Protein AF-A0A2S7KTQ1-F1 (afdb_monomer_lite)

Structure (mmCIF, N/CA/C/O backbone):
data_AF-A0A2S7KTQ1-F1
#
_entry.id   AF-A0A2S7KTQ1-F1
#
loop_
_atom_site.group_PDB
_atom_site.id
_atom_site.type_symbol
_atom_site.label_atom_id
_atom_site.label_alt_id
_atom_site.label_comp_id
_atom_site.label_asym_id
_atom_site.label_entity_id
_atom_site.label_seq_id
_atom_site.pdbx_PDB_ins_code
_atom_site.Cartn_x
_atom_site.Cartn_y
_atom_site.Cartn_z
_atom_site.occupancy
_atom_site.B_iso_or_equiv
_atom_site.auth_seq_id
_atom_site.auth_comp_id
_atom_site.auth_asym_id
_atom_site.auth_atom_id
_atom_site.pdbx_PDB_model_num
ATOM 1 N N . MET A 1 1 ? 4.558 22.166 -26.489 1.00 42.19 1 MET A N 1
ATOM 2 C CA . MET A 1 1 ? 3.835 20.978 -26.983 1.00 42.19 1 MET A CA 1
ATOM 3 C C . MET A 1 1 ? 4.511 19.758 -26.376 1.00 42.19 1 MET A C 1
ATOM 5 O O . MET A 1 1 ? 5.691 19.584 -26.619 1.00 42.19 1 MET A O 1
ATOM 9 N N . LEU A 1 2 ? 3.770 19.021 -25.538 1.00 43.56 2 LEU A N 1
ATOM 10 C CA . LEU A 1 2 ? 4.052 17.678 -24.995 1.00 43.56 2 LEU A CA 1
ATOM 11 C C . LEU A 1 2 ? 5.441 17.430 -24.368 1.00 43.56 2 LEU A C 1
ATOM 13 O O . LEU A 1 2 ? 6.232 16.650 -24.883 1.00 43.56 2 LEU A O 1
ATOM 17 N N . ASP A 1 3 ? 5.672 17.992 -23.179 1.00 44.62 3 ASP A N 1
ATOM 18 C CA . ASP A 1 3 ? 6.760 17.578 -22.271 1.00 44.62 3 ASP A CA 1
ATOM 19 C C . ASP A 1 3 ? 6.257 16.489 -21.296 1.00 44.62 3 ASP A C 1
ATOM 21 O O . ASP A 1 3 ? 6.291 16.601 -20.072 1.00 44.62 3 ASP A O 1
ATOM 25 N N . SER A 1 4 ? 5.602 15.461 -21.840 1.00 47.72 4 SER A N 1
ATOM 26 C CA . SER A 1 4 ? 4.888 14.446 -21.050 1.00 47.72 4 SER A CA 1
ATOM 27 C C . SER A 1 4 ? 4.985 13.076 -21.708 1.00 47.72 4 SER A C 1
ATOM 29 O O . SER A 1 4 ? 3.980 12.471 -22.058 1.00 47.72 4 SER A O 1
ATOM 31 N N . ALA A 1 5 ? 6.214 12.600 -21.922 1.00 50.88 5 ALA A N 1
ATOM 32 C CA . ALA A 1 5 ? 6.455 11.234 -22.400 1.00 50.88 5 ALA A CA 1
ATOM 33 C C . ALA A 1 5 ? 7.821 10.646 -21.988 1.00 50.88 5 ALA A C 1
ATOM 35 O O . ALA A 1 5 ? 8.283 9.698 -22.605 1.00 50.88 5 ALA A O 1
ATOM 36 N N . HIS A 1 6 ? 8.478 11.179 -20.948 1.00 48.38 6 HIS A N 1
ATOM 37 C CA . HIS A 1 6 ? 9.753 10.637 -20.435 1.00 48.38 6 HIS A CA 1
ATOM 38 C C . HIS A 1 6 ? 9.737 10.339 -18.924 1.00 48.38 6 HIS A C 1
ATOM 40 O O . HIS A 1 6 ? 10.781 10.284 -18.280 1.00 48.38 6 HIS A O 1
ATOM 46 N N . LYS A 1 7 ? 8.553 10.145 -18.328 1.00 45.59 7 LYS A N 1
ATOM 47 C CA . LYS A 1 7 ? 8.415 9.763 -16.907 1.00 45.59 7 LYS A CA 1
ATOM 48 C C . LYS A 1 7 ? 7.510 8.557 -16.654 1.00 45.59 7 LYS A C 1
ATOM 50 O O . LYS A 1 7 ? 7.261 8.211 -15.506 1.00 45.59 7 LYS A O 1
ATOM 55 N N . ALA A 1 8 ? 7.047 7.913 -17.715 1.00 49.53 8 ALA A N 1
ATOM 56 C CA . ALA A 1 8 ? 6.459 6.590 -17.651 1.00 49.53 8 ALA A CA 1
ATOM 57 C C . ALA A 1 8 ? 7.459 5.660 -18.332 1.00 49.53 8 ALA A C 1
ATOM 59 O O . ALA A 1 8 ? 7.851 5.931 -19.461 1.00 49.53 8 ALA A O 1
ATOM 60 N N . ILE A 1 9 ? 7.851 4.583 -17.654 1.00 47.72 9 ILE A N 1
ATOM 61 C CA . ILE A 1 9 ? 8.755 3.544 -18.164 1.00 47.72 9 ILE A CA 1
ATOM 62 C C . ILE A 1 9 ? 10.243 3.942 -18.066 1.00 47.72 9 ILE A C 1
ATOM 64 O O . ILE A 1 9 ? 10.930 4.158 -19.057 1.00 47.72 9 ILE A O 1
ATOM 68 N N . SER A 1 10 ? 10.778 3.952 -16.841 1.00 36.91 10 SER A N 1
ATOM 69 C CA . SER A 1 10 ? 12.138 3.434 -16.632 1.00 36.91 10 SER A CA 1
ATOM 70 C C . SER A 1 10 ? 11.996 2.046 -15.995 1.00 36.91 10 SER A C 1
ATOM 72 O O . SER A 1 10 ? 11.844 1.953 -14.778 1.00 36.91 10 SER A O 1
ATOM 74 N N . PRO A 1 11 ? 11.948 0.963 -16.791 1.00 54.31 11 PRO A N 1
ATOM 75 C CA . PRO A 1 11 ? 11.714 -0.394 -16.314 1.00 54.31 11 PRO A CA 1
ATOM 76 C C . PRO A 1 11 ? 13.030 -1.100 -15.958 1.00 54.31 11 PRO A C 1
ATOM 78 O O . PRO A 1 11 ? 13.157 -2.304 -16.140 1.00 54.31 11 PRO A O 1
ATOM 81 N N . SER A 1 12 ? 14.024 -0.375 -15.450 1.00 43.00 12 SER A N 1
ATOM 82 C CA . SER A 1 12 ? 15.315 -0.967 -15.110 1.00 43.00 12 SER A CA 1
ATOM 83 C C . SER A 1 12 ? 15.746 -0.515 -13.725 1.00 43.00 12 SER A C 1
ATOM 85 O O . SER A 1 12 ? 15.944 0.676 -13.508 1.00 43.00 12 SER A O 1
ATOM 87 N N . THR A 1 13 ? 15.967 -1.494 -12.842 1.00 42.06 13 THR A N 1
ATOM 88 C CA . THR A 1 13 ? 16.827 -1.483 -11.635 1.00 42.06 13 THR A CA 1
ATOM 89 C C . THR A 1 13 ? 16.226 -1.476 -10.228 1.00 42.06 13 THR A C 1
ATOM 91 O O . THR A 1 13 ? 17.004 -1.341 -9.290 1.00 42.06 13 THR A O 1
ATOM 94 N N . TYR A 1 14 ? 14.937 -1.767 -10.018 1.00 46.09 14 TYR A N 1
ATOM 95 C CA . TYR A 1 14 ? 14.496 -2.231 -8.691 1.00 46.09 14 TYR A CA 1
ATOM 96 C C . TYR A 1 14 ? 13.447 -3.335 -8.810 1.00 46.09 14 TYR A C 1
ATOM 98 O O . TYR A 1 14 ? 12.332 -3.081 -9.262 1.00 46.09 14 TYR A O 1
ATOM 106 N N . ASP A 1 15 ? 13.820 -4.545 -8.386 1.00 55.06 15 ASP A N 1
ATOM 107 C CA . ASP A 1 15 ? 12.897 -5.614 -7.997 1.00 55.06 15 ASP A CA 1
ATOM 108 C C . ASP A 1 15 ? 12.060 -5.078 -6.827 1.00 55.06 15 ASP A C 1
ATOM 110 O O . ASP A 1 15 ? 12.424 -5.163 -5.655 1.00 55.06 15 ASP A O 1
ATOM 114 N N . CYS A 1 16 ? 11.008 -4.335 -7.152 1.00 73.81 16 CYS A N 1
ATOM 115 C CA . CYS A 1 16 ? 10.156 -3.719 -6.157 1.00 73.81 16 CYS A CA 1
ATOM 116 C C . CYS A 1 16 ? 9.154 -4.776 -5.702 1.00 73.81 16 CYS A C 1
ATOM 118 O O . CYS A 1 16 ? 8.158 -5.009 -6.389 1.00 73.81 16 CYS A O 1
ATOM 120 N N . ALA A 1 17 ? 9.413 -5.388 -4.545 1.00 78.62 17 ALA A N 1
ATOM 121 C CA . ALA A 1 17 ? 8.515 -6.365 -3.930 1.00 78.62 17 ALA A CA 1
ATOM 122 C C . ALA A 1 17 ? 7.079 -5.820 -3.798 1.00 78.62 17 ALA A C 1
ATOM 124 O O . ALA A 1 17 ? 6.109 -6.491 -4.128 1.00 78.62 17 ALA A O 1
ATOM 125 N N . LEU A 1 18 ? 6.917 -4.535 -3.461 1.00 84.12 18 LEU A N 1
ATOM 126 C CA . LEU A 1 18 ? 5.591 -3.912 -3.428 1.00 84.12 18 LEU A CA 1
ATOM 127 C C . LEU A 1 18 ? 4.908 -3.883 -4.807 1.00 84.12 18 LEU A C 1
ATOM 129 O O . LEU A 1 18 ? 3.694 -4.073 -4.899 1.00 84.12 18 LEU A O 1
ATOM 133 N N . CYS A 1 19 ? 5.656 -3.662 -5.891 1.00 80.38 19 CYS A N 1
ATOM 134 C CA . CYS A 1 19 ? 5.088 -3.696 -7.238 1.00 80.38 19 CYS A CA 1
ATOM 135 C C . CYS A 1 19 ? 4.673 -5.115 -7.636 1.00 80.38 19 CYS A C 1
ATOM 137 O O . CYS A 1 19 ? 3.614 -5.260 -8.233 1.00 80.38 19 CYS A O 1
ATOM 139 N N . SER A 1 20 ? 5.444 -6.155 -7.300 1.00 82.25 20 SER A N 1
ATOM 140 C CA . SER A 1 20 ? 5.070 -7.543 -7.626 1.00 82.25 20 SER A CA 1
ATOM 141 C C . SER A 1 20 ? 3.826 -8.018 -6.858 1.00 82.25 20 SER A C 1
ATOM 143 O O . SER A 1 20 ? 3.037 -8.819 -7.379 1.00 82.25 20 SER A O 1
ATOM 145 N N . ILE A 1 21 ? 3.621 -7.474 -5.654 1.00 86.12 21 ILE A N 1
ATOM 146 C CA . ILE A 1 21 ? 2.434 -7.700 -4.823 1.00 86.12 21 ILE A CA 1
ATOM 147 C C . ILE A 1 21 ? 1.222 -6.931 -5.361 1.00 86.12 21 ILE A C 1
ATOM 149 O O . ILE A 1 21 ? 0.143 -7.501 -5.447 1.00 86.12 21 ILE A O 1
ATOM 153 N N . THR A 1 22 ? 1.365 -5.657 -5.739 1.00 85.12 22 THR A N 1
ATOM 154 C CA . THR A 1 22 ? 0.222 -4.785 -6.099 1.00 85.12 22 THR A CA 1
ATOM 155 C C . THR A 1 22 ? -0.130 -4.793 -7.586 1.00 85.12 22 THR A C 1
ATOM 157 O O . THR A 1 22 ? -1.288 -4.586 -7.948 1.00 85.12 22 THR A O 1
ATOM 160 N N . HIS A 1 23 ? 0.838 -5.059 -8.459 1.00 82.75 23 HIS A N 1
ATOM 161 C CA . HIS A 1 23 ? 0.684 -5.052 -9.910 1.00 82.75 23 HIS A CA 1
ATOM 162 C C . HIS A 1 23 ? 0.971 -6.438 -10.497 1.00 82.75 23 HIS A C 1
ATOM 164 O O . HIS A 1 23 ? 1.851 -7.177 -10.060 1.00 82.75 23 HIS A O 1
ATOM 170 N N . GLY A 1 24 ? 0.172 -6.819 -11.488 1.00 73.88 24 GLY A N 1
ATOM 171 C CA . GLY A 1 24 ? 0.447 -7.943 -12.371 1.00 73.88 24 GLY A CA 1
ATOM 172 C C . GLY A 1 24 ? 1.304 -7.517 -13.565 1.00 73.88 24 GLY A C 1
ATOM 173 O O . GLY A 1 24 ? 1.889 -6.440 -13.592 1.00 73.88 24 GLY A O 1
ATOM 174 N N . VAL A 1 25 ? 1.331 -8.358 -14.600 1.00 66.44 25 VAL A N 1
ATOM 175 C CA . VAL A 1 25 ? 2.168 -8.157 -15.799 1.00 66.44 25 VAL A CA 1
ATOM 176 C C . VAL A 1 25 ? 1.819 -6.871 -16.567 1.00 66.44 25 VAL A C 1
ATOM 178 O O . VAL A 1 25 ? 2.684 -6.286 -17.211 1.00 66.44 25 VAL A O 1
ATOM 181 N N . PHE A 1 26 ? 0.564 -6.417 -16.495 1.00 67.44 26 PHE A N 1
ATOM 182 C CA . PHE A 1 26 ? 0.077 -5.287 -17.299 1.00 67.44 26 PHE A CA 1
ATOM 183 C C . PHE A 1 26 ? -0.754 -4.255 -16.528 1.00 67.44 26 PHE A C 1
ATOM 185 O O . PHE A 1 26 ? -0.995 -3.169 -17.047 1.00 67.44 26 PHE A O 1
ATOM 192 N N . SER A 1 27 ? -1.239 -4.579 -15.328 1.00 77.69 27 SER A N 1
ATOM 193 C CA . SER A 1 27 ? -2.168 -3.722 -14.582 1.00 77.69 27 SER A CA 1
ATOM 194 C C . SER A 1 27 ? -2.119 -3.992 -13.083 1.00 77.69 27 SER A C 1
ATOM 196 O O . SER A 1 27 ? -1.580 -5.008 -12.645 1.00 77.69 27 SER A O 1
ATOM 198 N N . GLU A 1 28 ? -2.673 -3.068 -12.300 1.00 84.19 28 GLU A N 1
ATOM 199 C CA . GLU A 1 28 ? -2.910 -3.268 -10.872 1.00 84.19 28 GLU A CA 1
ATOM 200 C C . GLU A 1 28 ? -3.793 -4.504 -10.646 1.00 84.19 28 GLU A C 1
ATOM 202 O O . GLU A 1 28 ? -4.762 -4.733 -11.373 1.00 84.19 28 GLU A O 1
ATOM 207 N N . ARG A 1 29 ? -3.461 -5.321 -9.645 1.00 87.38 29 ARG A N 1
ATOM 208 C CA . ARG A 1 29 ? -4.246 -6.512 -9.319 1.00 87.38 29 ARG A CA 1
ATOM 209 C C . ARG A 1 29 ? -5.602 -6.103 -8.754 1.00 87.38 29 ARG A C 1
ATOM 211 O O . ARG A 1 29 ? -5.676 -5.281 -7.844 1.00 87.38 29 ARG A O 1
ATOM 218 N N . GLU A 1 30 ? -6.665 -6.741 -9.239 1.00 88.88 30 GLU A N 1
ATOM 219 C CA . GLU A 1 30 ? -8.047 -6.395 -8.875 1.00 88.88 30 GLU A CA 1
ATOM 220 C C . GLU A 1 30 ? -8.308 -6.444 -7.366 1.00 88.88 30 GLU A C 1
ATOM 222 O O . GLU A 1 30 ? -9.007 -5.583 -6.852 1.00 88.88 30 GLU A O 1
ATOM 227 N N . GLN A 1 31 ? -7.703 -7.394 -6.643 1.00 89.44 31 GLN A N 1
ATOM 228 C CA . GLN A 1 31 ? -7.831 -7.493 -5.182 1.00 89.44 31 GLN A CA 1
ATOM 229 C C . GLN A 1 31 ? -7.303 -6.245 -4.466 1.00 89.44 31 GLN A C 1
ATOM 231 O O . GLN A 1 31 ? -7.967 -5.698 -3.590 1.00 89.44 31 GLN A O 1
ATOM 236 N N . TRP A 1 32 ? -6.118 -5.778 -4.868 1.00 90.12 32 TRP A N 1
ATOM 237 C CA . TRP A 1 32 ? -5.516 -4.572 -4.310 1.00 90.12 32 TRP A CA 1
ATOM 238 C C . TRP A 1 32 ? -6.330 -3.335 -4.678 1.00 90.12 32 TRP A C 1
ATOM 240 O O . TRP A 1 32 ? -6.6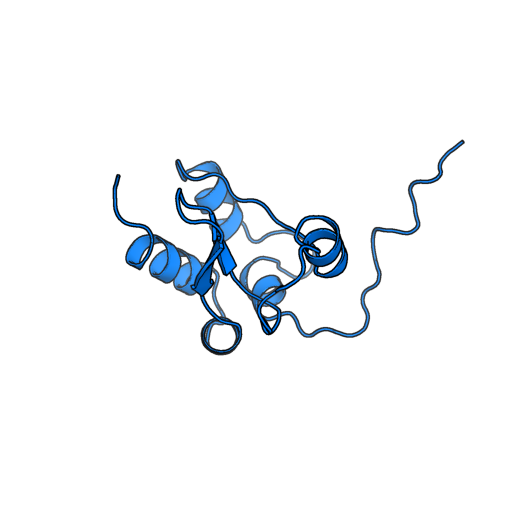49 -2.523 -3.813 1.00 90.12 32 TRP A O 1
ATOM 250 N N . LYS A 1 33 ? -6.729 -3.232 -5.950 1.00 89.69 33 LYS A N 1
ATOM 251 C CA . LYS A 1 33 ? -7.579 -2.145 -6.433 1.00 89.69 33 LYS A CA 1
ATOM 252 C C . LYS A 1 33 ? -8.882 -2.050 -5.636 1.00 89.69 33 LYS A C 1
ATOM 254 O O . LYS A 1 33 ? -9.193 -0.987 -5.110 1.00 89.69 33 LYS A O 1
ATOM 259 N N . ALA A 1 34 ? -9.598 -3.167 -5.511 1.00 91.06 34 ALA A N 1
ATOM 260 C CA . ALA A 1 34 ? -10.857 -3.243 -4.782 1.00 91.06 34 ALA A CA 1
ATOM 261 C C . ALA A 1 34 ? -10.678 -2.832 -3.317 1.00 91.06 34 ALA A C 1
ATOM 263 O O . ALA A 1 34 ? -11.468 -2.040 -2.815 1.00 91.06 34 ALA A O 1
ATOM 264 N N . TYR A 1 35 ? -9.611 -3.298 -2.657 1.00 90.62 35 TYR A N 1
ATOM 265 C CA . TYR A 1 35 ? -9.302 -2.891 -1.289 1.00 90.62 35 TYR A CA 1
ATOM 266 C C . TYR A 1 35 ? -9.104 -1.377 -1.174 1.00 90.62 35 TYR A C 1
ATOM 268 O O . TYR A 1 35 ? -9.780 -0.745 -0.365 1.00 90.62 35 TYR A O 1
ATOM 276 N N . ARG A 1 36 ? -8.256 -0.777 -2.019 1.00 89.19 36 ARG A N 1
ATOM 277 C CA . ARG A 1 36 ? -8.015 0.674 -2.003 1.00 89.19 36 ARG A CA 1
ATOM 278 C C . ARG A 1 36 ? -9.270 1.497 -2.279 1.00 89.19 36 ARG A C 1
ATOM 280 O O . ARG A 1 36 ? -9.411 2.566 -1.708 1.00 89.19 36 ARG A O 1
ATOM 287 N N . GLU A 1 37 ? -10.138 1.033 -3.177 1.00 89.62 37 GLU A N 1
ATOM 288 C CA . GLU A 1 37 ? -11.398 1.718 -3.497 1.00 89.62 37 GLU A CA 1
ATOM 289 C C . GLU A 1 37 ? -12.448 1.552 -2.387 1.00 89.62 37 GLU A C 1
ATOM 291 O O . GLU A 1 37 ? -13.306 2.416 -2.231 1.00 89.62 37 GLU A O 1
ATOM 296 N N . SER A 1 38 ? -12.389 0.456 -1.625 1.00 89.50 38 SER A N 1
ATOM 297 C CA . SER A 1 38 ? -13.313 0.174 -0.517 1.00 89.50 38 SER A CA 1
ATOM 298 C C . SER A 1 38 ? -12.861 0.718 0.840 1.00 89.50 38 SER A C 1
ATOM 300 O O . SER A 1 38 ? -13.674 0.813 1.756 1.00 89.50 38 SER A O 1
ATOM 302 N N . SER A 1 39 ? -11.573 1.027 0.987 1.00 87.12 39 SER A N 1
ATOM 303 C CA . SER A 1 39 ? -10.983 1.481 2.242 1.00 87.12 39 SER A CA 1
ATOM 304 C C . SER A 1 39 ? -11.300 2.952 2.497 1.00 87.12 39 SER A C 1
ATOM 306 O O . SER A 1 39 ? -11.280 3.775 1.584 1.00 87.12 39 SER A O 1
ATOM 308 N N . GLU A 1 40 ? -11.562 3.293 3.756 1.00 85.38 40 GLU A N 1
ATOM 309 C CA . GLU A 1 40 ? -11.792 4.677 4.191 1.00 85.38 40 GLU A CA 1
ATOM 310 C C . GLU A 1 40 ? -10.482 5.478 4.313 1.00 85.38 40 GLU A C 1
ATOM 312 O O . GLU A 1 40 ? -10.502 6.695 4.504 1.00 85.38 40 GLU A O 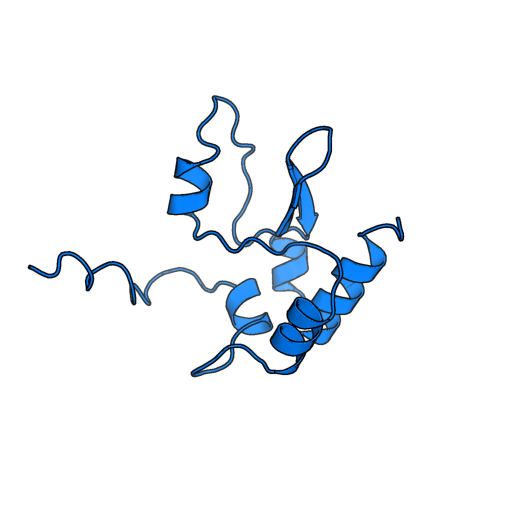1
ATOM 317 N N . HIS A 1 41 ? -9.333 4.806 4.187 1.00 84.88 41 HIS A N 1
ATOM 318 C CA . HIS A 1 41 ? -8.013 5.419 4.269 1.00 84.88 41 HIS A CA 1
ATOM 319 C C . HIS A 1 41 ? -7.543 5.946 2.909 1.00 84.88 41 HIS A C 1
ATOM 321 O O . HIS A 1 41 ? -7.712 5.308 1.870 1.00 84.88 41 HIS A O 1
ATOM 327 N N . GLU A 1 42 ? -6.882 7.105 2.919 1.00 85.75 42 GLU A N 1
ATOM 328 C CA . GLU A 1 42 ? -6.262 7.661 1.720 1.00 85.75 42 GLU A CA 1
ATOM 329 C C . GLU A 1 42 ? -4.921 6.970 1.434 1.00 85.75 42 GLU A C 1
ATOM 331 O O . GLU A 1 42 ? -4.013 6.959 2.265 1.00 85.75 42 GLU A O 1
ATOM 336 N N . PHE A 1 43 ? -4.777 6.421 0.226 1.00 87.25 43 PHE A N 1
ATOM 337 C CA . PHE A 1 43 ? -3.533 5.800 -0.227 1.00 87.25 43 PHE A CA 1
ATOM 338 C C . PHE A 1 43 ? -2.785 6.722 -1.187 1.00 87.25 43 PHE A C 1
ATOM 340 O O . PHE A 1 43 ? -3.261 7.013 -2.286 1.00 87.25 43 PHE A O 1
ATOM 347 N N . LEU A 1 44 ? -1.566 7.113 -0.809 1.00 86.00 44 LEU A N 1
ATOM 348 C CA . LEU A 1 44 ? -0.673 7.913 -1.641 1.00 86.00 44 LEU A CA 1
ATOM 349 C C . LEU A 1 44 ? 0.502 7.070 -2.156 1.00 86.00 44 LEU A C 1
ATOM 351 O O . LEU A 1 44 ? 1.356 6.630 -1.388 1.00 86.00 44 LEU A O 1
ATOM 355 N N . PHE A 1 45 ? 0.584 6.894 -3.477 1.00 85.19 45 PHE A N 1
ATOM 356 C CA . PHE A 1 45 ? 1.675 6.164 -4.130 1.00 85.19 45 PHE A CA 1
ATOM 357 C C . PHE A 1 45 ? 2.715 7.132 -4.677 1.00 85.19 45 PHE A C 1
ATOM 359 O O . PHE A 1 45 ? 2.453 7.885 -5.615 1.00 85.19 45 PHE A O 1
ATOM 366 N N . LEU A 1 46 ? 3.919 7.089 -4.111 1.00 82.06 46 LEU A N 1
ATOM 367 C CA . LEU A 1 46 ? 5.041 7.907 -4.554 1.00 82.06 46 LEU A CA 1
ATOM 368 C C . LEU A 1 46 ? 6.176 7.017 -5.045 1.00 82.06 46 LEU A C 1
ATOM 370 O O . LEU A 1 46 ? 6.616 6.097 -4.359 1.00 82.06 46 LEU A O 1
ATOM 374 N N . HIS A 1 47 ? 6.714 7.344 -6.218 1.00 79.25 47 HIS A N 1
ATOM 375 C CA . HIS A 1 47 ? 8.011 6.815 -6.620 1.00 79.25 47 HIS A CA 1
ATOM 376 C C . HIS A 1 47 ? 9.108 7.364 -5.702 1.00 79.25 47 HIS A C 1
ATOM 378 O O . HIS A 1 47 ? 8.987 8.469 -5.169 1.00 79.25 47 HIS A O 1
ATOM 384 N N . ARG A 1 48 ? 10.218 6.628 -5.569 1.00 77.81 48 ARG A N 1
ATOM 385 C CA . ARG A 1 48 ? 11.351 6.994 -4.703 1.00 77.81 48 ARG A CA 1
ATOM 386 C C . ARG A 1 48 ? 11.790 8.454 -4.871 1.00 77.81 48 ARG A C 1
ATOM 388 O O . ARG A 1 48 ? 11.950 9.160 -3.880 1.00 77.81 48 ARG A O 1
ATOM 395 N N . ASP A 1 49 ? 11.960 8.915 -6.108 1.00 77.88 49 ASP A N 1
ATOM 396 C CA . ASP A 1 49 ? 12.382 10.288 -6.400 1.00 77.88 49 ASP A CA 1
ATOM 397 C C . ASP A 1 49 ? 11.328 11.333 -6.005 1.00 77.88 49 ASP A C 1
ATOM 399 O O . ASP A 1 49 ? 11.683 12.417 -5.543 1.00 77.88 49 ASP A O 1
ATOM 403 N N . GLU A 1 50 ? 10.039 11.018 -6.154 1.00 82.56 50 GLU A N 1
ATOM 404 C CA . GLU A 1 50 ? 8.932 11.894 -5.747 1.00 82.56 50 GLU A CA 1
ATOM 405 C C . GLU A 1 50 ? 8.841 11.977 -4.217 1.00 82.56 50 GLU A C 1
ATOM 407 O O . GLU A 1 50 ? 8.736 13.075 -3.670 1.00 82.56 50 GLU A O 1
ATOM 412 N N . PHE A 1 51 ? 9.007 10.849 -3.519 1.00 83.31 51 PHE A N 1
ATOM 413 C CA . PHE A 1 51 ? 9.097 10.814 -2.059 1.00 83.31 51 PHE A CA 1
ATOM 414 C C . PHE A 1 51 ? 10.284 11.645 -1.555 1.00 83.31 51 PHE A C 1
ATOM 416 O O . PHE A 1 51 ? 10.125 12.539 -0.726 1.00 83.31 51 PHE A O 1
ATOM 423 N N . GLN A 1 52 ? 11.478 11.433 -2.114 1.00 79.06 52 GLN A N 1
ATOM 424 C CA . GLN A 1 52 ? 12.667 12.213 -1.761 1.00 79.06 52 GLN A CA 1
ATOM 425 C C . GLN A 1 52 ? 12.522 13.703 -2.091 1.00 79.06 52 GLN A C 1
ATOM 427 O O . GLN A 1 52 ? 13.142 14.535 -1.435 1.00 79.06 52 GLN A O 1
ATOM 432 N N . ARG A 1 53 ? 11.743 14.070 -3.113 1.00 82.31 53 ARG A N 1
ATOM 433 C CA . ARG A 1 53 ? 11.439 15.470 -3.449 1.00 82.31 53 ARG A CA 1
ATOM 434 C C . ARG A 1 53 ? 10.501 16.106 -2.429 1.00 82.31 53 ARG A C 1
ATOM 436 O O . ARG A 1 53 ? 10.795 17.218 -1.999 1.00 82.31 53 ARG A O 1
ATOM 443 N N . GLN A 1 54 ? 9.425 15.418 -2.053 1.00 80.38 54 GLN A N 1
ATOM 444 C CA . GLN A 1 54 ? 8.424 15.936 -1.117 1.00 80.38 54 GLN A CA 1
ATOM 445 C C . GLN A 1 54 ? 8.943 15.993 0.320 1.00 80.38 54 GLN A C 1
ATOM 447 O O . GLN A 1 54 ? 8.747 16.993 1.002 1.00 80.38 54 GLN A O 1
ATOM 452 N N . PHE A 1 55 ? 9.666 14.965 0.767 1.00 77.31 55 PHE A N 1
ATOM 453 C CA . PHE A 1 55 ? 10.047 14.816 2.173 1.00 77.31 55 PHE A CA 1
ATOM 454 C C . PHE A 1 55 ? 11.486 15.239 2.478 1.00 77.31 55 PHE A C 1
ATOM 456 O O . PHE A 1 55 ? 11.944 15.022 3.591 1.00 77.31 55 PHE A O 1
ATOM 463 N N . ARG A 1 56 ? 12.182 15.897 1.534 1.00 67.44 56 ARG A N 1
ATOM 464 C CA . ARG A 1 56 ? 13.626 16.250 1.525 1.00 67.44 56 ARG A CA 1
ATOM 465 C C . ARG A 1 56 ? 14.181 17.025 2.744 1.00 67.44 56 ARG A C 1
ATOM 467 O O . ARG A 1 56 ? 15.347 17.423 2.734 1.00 67.44 56 ARG A O 1
ATOM 474 N N . SER A 1 57 ? 13.378 17.281 3.770 1.00 60.69 57 SER A N 1
ATOM 475 C CA . SER A 1 57 ? 13.794 17.860 5.046 1.00 60.69 57 SER A CA 1
ATOM 476 C C . SER A 1 57 ? 14.913 17.035 5.694 1.00 60.69 57 SER A C 1
ATOM 478 O O . SER A 1 57 ? 14.991 15.824 5.518 1.00 60.69 57 SER A O 1
ATOM 480 N N . LYS A 1 58 ? 15.801 17.724 6.424 1.00 50.16 58 LYS A N 1
ATOM 481 C CA . LYS A 1 58 ? 17.179 17.357 6.840 1.00 50.16 58 LYS A CA 1
ATOM 482 C C . LYS A 1 58 ? 17.436 15.985 7.493 1.00 50.16 58 LYS A C 1
ATOM 484 O O . LYS A 1 58 ? 18.583 15.694 7.811 1.00 50.16 58 LYS A O 1
ATOM 489 N N . TRP A 1 59 ? 16.422 15.161 7.683 1.00 50.75 59 TRP A N 1
ATOM 490 C CA . TRP A 1 59 ? 16.494 13.851 8.306 1.00 50.75 59 TRP A CA 1
ATOM 491 C C . TRP A 1 59 ? 15.496 12.922 7.621 1.00 50.75 59 TRP A C 1
ATOM 493 O O . TRP A 1 59 ? 14.621 12.395 8.296 1.00 50.75 59 TRP A O 1
ATOM 503 N N . LEU A 1 60 ? 15.587 12.723 6.295 1.00 61.22 60 LEU A N 1
ATOM 504 C CA . LEU A 1 60 ? 14.966 11.523 5.727 1.00 61.22 60 LEU A CA 1
ATOM 505 C C . LEU A 1 60 ? 15.599 10.358 6.493 1.00 61.22 60 LEU A C 1
ATOM 507 O O . LEU A 1 60 ? 16.821 10.182 6.383 1.00 61.22 60 LEU A O 1
ATOM 511 N N . PRO A 1 61 ? 14.838 9.598 7.296 1.00 61.84 61 PRO A N 1
ATOM 512 C CA . PRO A 1 61 ? 15.368 8.379 7.873 1.00 61.84 61 PRO A CA 1
ATOM 513 C C . PRO A 1 61 ? 15.928 7.542 6.725 1.00 61.84 61 PRO A C 1
ATOM 515 O O . PRO A 1 61 ? 15.462 7.646 5.583 1.00 61.84 61 PRO A O 1
ATOM 518 N N . LYS A 1 62 ? 16.956 6.737 6.995 1.00 67.75 62 LYS A N 1
ATOM 519 C CA . LYS A 1 62 ? 17.442 5.761 6.015 1.00 67.75 62 LYS A CA 1
ATOM 520 C C . LYS A 1 62 ? 16.368 4.686 5.833 1.00 67.75 62 LYS A C 1
ATOM 522 O O . LYS A 1 62 ? 16.484 3.595 6.374 1.00 67.75 62 LYS A O 1
ATOM 527 N N . PHE A 1 63 ? 15.300 5.022 5.122 1.00 76.69 63 PHE A N 1
ATOM 528 C CA . PHE A 1 63 ? 14.291 4.076 4.705 1.00 76.69 63 PHE A CA 1
ATOM 529 C C . PHE A 1 63 ? 14.855 3.258 3.553 1.00 76.69 63 PHE A C 1
ATOM 531 O O . PHE A 1 63 ? 15.411 3.794 2.589 1.00 76.69 63 PHE A O 1
ATOM 538 N N . SER A 1 64 ? 14.701 1.949 3.674 1.00 81.69 64 SER A N 1
ATOM 539 C CA . SER A 1 64 ? 14.963 1.015 2.593 1.00 81.69 64 SER A CA 1
ATOM 540 C C . SER A 1 64 ? 13.695 0.918 1.760 1.00 81.69 64 SER A C 1
ATOM 542 O O . SER A 1 64 ? 12.638 0.627 2.303 1.00 81.69 64 SER A O 1
ATOM 544 N N . PHE A 1 65 ? 13.791 1.200 0.463 1.00 81.50 65 PHE A N 1
ATOM 545 C CA . PHE A 1 65 ? 12.666 1.067 -0.463 1.00 81.50 65 PHE A CA 1
ATOM 546 C C . PHE A 1 65 ? 12.614 -0.355 -1.041 1.00 81.50 65 PHE A C 1
ATOM 548 O O . PHE A 1 65 ? 13.685 -0.920 -1.278 1.00 81.50 65 PHE A O 1
ATOM 555 N N . PRO A 1 66 ? 11.420 -0.879 -1.377 1.00 87.06 66 PRO A N 1
ATOM 556 C CA . PRO A 1 66 ? 10.087 -0.302 -1.133 1.00 87.06 66 PRO A CA 1
ATOM 557 C C . PRO A 1 66 ? 9.699 -0.245 0.354 1.00 87.06 66 PRO A C 1
ATOM 559 O O . PRO A 1 66 ? 10.192 -1.030 1.151 1.00 87.06 66 PRO A O 1
ATOM 562 N N . ILE A 1 67 ? 8.831 0.701 0.726 1.00 87.88 67 ILE A N 1
ATOM 563 C CA . ILE A 1 67 ? 8.355 0.891 2.105 1.00 87.88 67 ILE A CA 1
ATOM 564 C C . ILE A 1 67 ? 6.919 1.422 2.103 1.00 87.88 67 ILE A C 1
ATOM 566 O O . ILE A 1 67 ? 6.563 2.204 1.217 1.00 87.88 67 ILE A O 1
ATOM 570 N N . VAL A 1 68 ? 6.116 1.025 3.091 1.00 89.88 68 VAL A N 1
ATOM 571 C CA . VAL A 1 68 ? 4.791 1.606 3.351 1.00 89.88 68 VAL A CA 1
ATOM 572 C C . VAL A 1 68 ? 4.874 2.431 4.626 1.00 89.88 68 VAL A C 1
ATOM 574 O O . VAL A 1 68 ? 5.331 1.950 5.666 1.00 89.88 68 VAL A O 1
ATOM 577 N N . LEU A 1 69 ? 4.451 3.687 4.531 1.00 88.69 69 LEU A N 1
ATOM 578 C CA . LEU A 1 69 ? 4.460 4.630 5.639 1.00 88.69 69 LEU A CA 1
ATOM 579 C C . LEU A 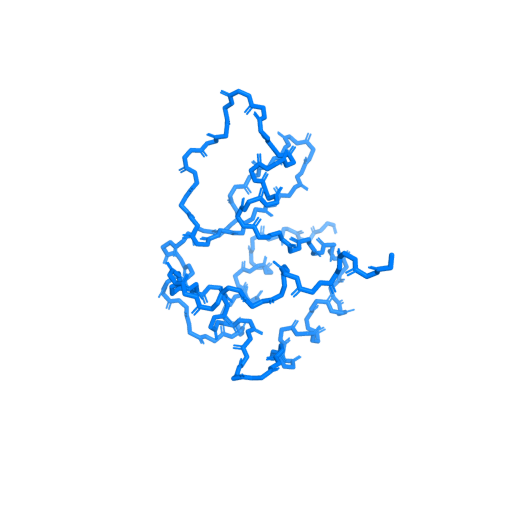1 69 ? 3.029 5.043 5.962 1.00 88.69 69 LEU A C 1
ATOM 581 O O . LEU A 1 69 ? 2.236 5.284 5.055 1.00 88.69 69 LEU A O 1
ATOM 585 N N . GLU A 1 70 ? 2.736 5.170 7.246 1.00 88.44 70 GLU A N 1
ATOM 586 C CA . GLU A 1 70 ? 1.518 5.802 7.730 1.00 88.44 70 GLU A CA 1
ATOM 587 C C . GLU A 1 70 ? 1.796 7.287 7.973 1.00 88.44 70 GLU A C 1
ATOM 589 O O . GLU A 1 70 ? 2.79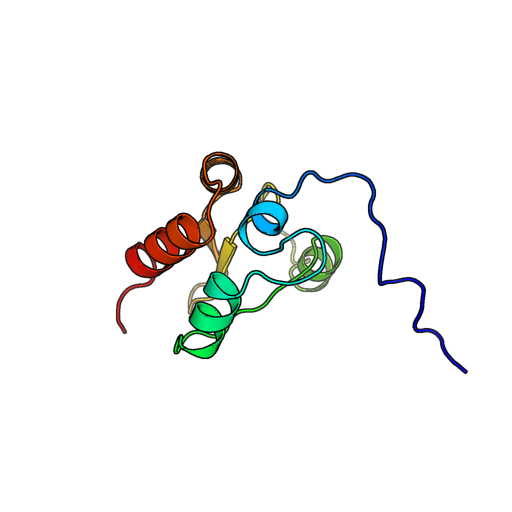3 7.650 8.603 1.00 88.44 70 GLU A O 1
ATOM 594 N N . ALA A 1 71 ? 0.927 8.152 7.449 1.00 84.94 71 ALA A N 1
ATOM 595 C CA . ALA A 1 71 ? 0.956 9.578 7.734 1.00 84.94 71 ALA A CA 1
ATOM 596 C C . ALA A 1 71 ? -0.020 9.880 8.875 1.00 84.94 71 ALA A C 1
ATOM 598 O O . ALA A 1 71 ? -1.232 9.884 8.676 1.00 84.94 71 ALA A O 1
ATOM 599 N N . GLY A 1 72 ? 0.519 10.138 10.064 1.00 79.69 72 GLY A N 1
ATOM 600 C CA . GLY A 1 72 ? -0.255 10.492 11.250 1.00 79.69 72 GLY A CA 1
ATOM 601 C C . GLY A 1 72 ? 0.026 11.911 11.739 1.00 79.69 72 GLY A C 1
ATOM 602 O O . GLY A 1 72 ? 0.841 12.651 11.182 1.00 79.69 72 GLY A O 1
ATOM 603 N N . SER A 1 73 ? -0.615 12.276 12.849 1.00 76.62 73 SER A N 1
ATOM 604 C CA . SER A 1 73 ? -0.451 13.576 13.518 1.00 76.62 73 SER A CA 1
ATOM 605 C C . SER A 1 73 ? 0.998 13.878 13.925 1.00 76.6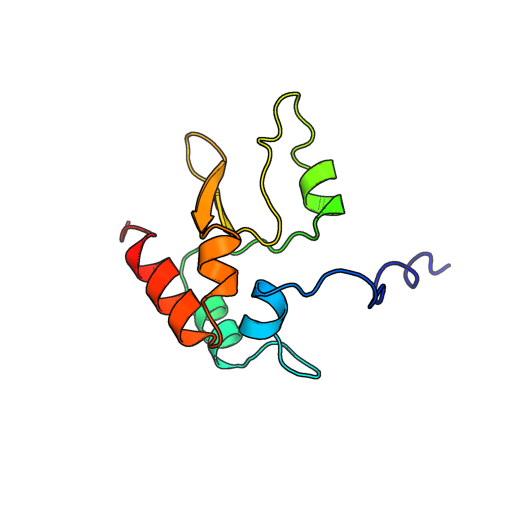2 73 SER A C 1
ATOM 607 O O . SER A 1 73 ? 1.390 15.040 14.006 1.00 76.62 73 SER A O 1
ATOM 609 N N . GLU A 1 74 ? 1.798 12.838 14.171 1.00 75.12 74 GLU A N 1
ATOM 610 C CA . GLU A 1 74 ? 3.208 12.938 14.574 1.00 75.12 74 GLU A CA 1
ATOM 611 C C . GLU A 1 74 ? 4.190 12.843 13.389 1.00 75.12 74 GLU A C 1
ATOM 613 O O . GLU A 1 74 ? 5.405 12.900 13.577 1.00 75.12 74 GLU A O 1
ATOM 618 N N . GLY A 1 75 ? 3.677 12.730 12.159 1.00 82.50 75 GLY A N 1
ATOM 619 C CA . GLY A 1 75 ? 4.463 12.616 10.933 1.00 82.50 75 GLY A CA 1
ATOM 620 C C . GLY A 1 75 ? 4.391 11.232 10.290 1.00 82.50 75 GLY A C 1
ATOM 621 O O . GLY A 1 75 ? 3.417 10.501 10.458 1.00 82.50 75 GLY A O 1
ATOM 622 N N . LEU A 1 76 ? 5.419 10.900 9.503 1.00 85.06 76 LEU A N 1
ATOM 623 C CA . LEU A 1 76 ? 5.510 9.621 8.799 1.00 85.06 76 LEU A CA 1
ATOM 624 C C . LEU A 1 76 ? 6.105 8.539 9.704 1.00 85.06 76 LEU A C 1
ATOM 626 O O . LEU A 1 76 ? 7.253 8.664 10.137 1.00 85.06 76 LEU A O 1
ATOM 630 N N . GLN A 1 77 ? 5.364 7.456 9.916 1.00 86.00 77 GLN A N 1
ATOM 631 C CA . GLN A 1 77 ? 5.820 6.271 10.642 1.00 86.00 77 GLN A CA 1
ATOM 632 C C . GLN A 1 77 ? 5.920 5.066 9.705 1.00 86.00 77 GLN A C 1
ATOM 634 O O . GLN A 1 77 ? 5.192 4.970 8.720 1.00 86.00 77 GLN A O 1
ATOM 639 N N . VAL A 1 78 ? 6.851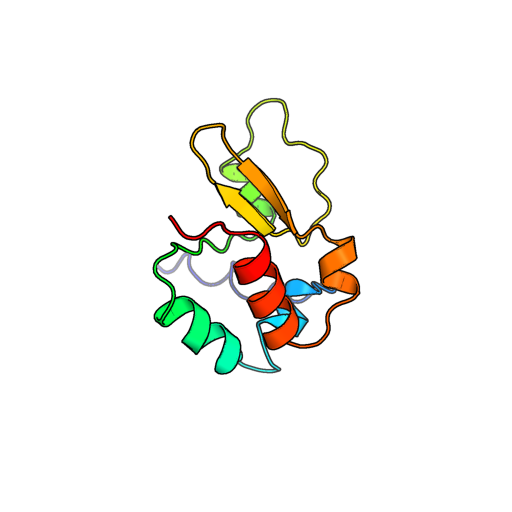 4.148 9.983 1.00 88.12 78 VAL A N 1
ATOM 640 C CA . VAL A 1 78 ? 6.987 2.919 9.188 1.00 88.12 78 VAL A CA 1
ATOM 641 C C . VAL A 1 78 ? 5.858 1.971 9.551 1.00 88.12 78 VAL A C 1
ATOM 643 O O . VAL A 1 78 ? 5.836 1.452 10.663 1.00 88.12 78 VAL A O 1
ATOM 646 N N . LEU A 1 79 ? 4.956 1.733 8.600 1.00 89.94 79 LEU A N 1
ATOM 647 C CA . LEU A 1 79 ? 3.873 0.769 8.760 1.00 89.94 79 LEU A CA 1
ATOM 648 C C . LEU A 1 79 ? 4.348 -0.637 8.383 1.00 89.94 79 LEU A C 1
ATOM 650 O O . LEU A 1 79 ? 4.138 -1.584 9.138 1.00 89.94 79 LEU A O 1
ATOM 654 N N . ILE A 1 80 ? 5.011 -0.747 7.224 1.00 91.25 80 ILE A N 1
ATOM 655 C CA . ILE A 1 80 ? 5.541 -2.001 6.674 1.00 91.25 80 ILE A CA 1
ATOM 656 C C . ILE A 1 80 ? 6.919 -1.726 6.075 1.00 91.25 80 ILE A C 1
ATOM 658 O O . ILE A 1 80 ? 7.080 -0.841 5.225 1.00 91.25 80 ILE A O 1
ATOM 662 N N . SER A 1 81 ? 7.918 -2.484 6.521 1.00 90.62 81 SER A N 1
ATOM 663 C CA . SER A 1 81 ? 9.303 -2.364 6.059 1.00 90.62 81 SER A CA 1
ATOM 664 C C . SER A 1 81 ? 9.544 -3.099 4.732 1.00 90.62 81 SER A C 1
ATOM 666 O O . SER A 1 81 ? 8.749 -3.935 4.307 1.00 90.62 81 SER A O 1
ATOM 668 N N . ASN A 1 82 ? 10.677 -2.816 4.081 1.00 88.00 82 ASN A N 1
ATOM 669 C CA . ASN A 1 82 ? 11.107 -3.569 2.896 1.00 88.00 82 ASN A CA 1
ATOM 670 C C . ASN A 1 82 ? 11.252 -5.072 3.183 1.00 88.00 82 ASN A C 1
ATOM 672 O O . ASN A 1 82 ? 10.925 -5.894 2.339 1.00 88.00 82 ASN A O 1
ATOM 676 N N . GLU A 1 83 ? 11.737 -5.427 4.373 1.00 88.56 83 GLU A N 1
ATOM 677 C CA . GLU A 1 83 ? 11.928 -6.825 4.767 1.00 88.56 83 GLU A CA 1
ATOM 678 C C . GLU A 1 83 ? 10.584 -7.556 4.831 1.00 88.56 83 GLU A C 1
ATOM 680 O O . GLU A 1 83 ? 10.437 -8.585 4.183 1.00 88.56 83 GLU A O 1
ATOM 685 N N . GLU A 1 84 ? 9.574 -6.964 5.482 1.00 90.31 84 GLU A N 1
ATOM 686 C CA . GLU A 1 84 ? 8.222 -7.541 5.514 1.00 90.31 84 GLU A CA 1
ATOM 687 C C . GLU A 1 84 ? 7.622 -7.639 4.098 1.00 90.31 84 GLU A C 1
ATOM 689 O O . GLU A 1 84 ? 7.033 -8.657 3.745 1.00 90.31 84 GLU A O 1
ATOM 694 N N . LEU A 1 85 ? 7.810 -6.620 3.248 1.00 89.19 85 LEU A N 1
ATOM 695 C CA . LEU A 1 85 ? 7.365 -6.648 1.844 1.00 89.19 85 LEU A CA 1
ATOM 696 C C . LEU A 1 85 ? 8.053 -7.735 1.019 1.00 89.19 85 LEU A C 1
ATOM 698 O O . LEU A 1 85 ? 7.419 -8.308 0.140 1.00 89.19 85 LEU A O 1
ATOM 702 N N . ALA A 1 86 ? 9.330 -8.013 1.269 1.00 87.19 86 ALA A N 1
ATOM 703 C CA . ALA A 1 86 ? 10.080 -9.032 0.544 1.00 87.19 86 ALA A CA 1
ATOM 704 C C . ALA A 1 86 ? 9.635 -10.461 0.896 1.00 87.19 86 ALA A C 1
ATOM 706 O O . ALA A 1 86 ? 9.821 -11.367 0.084 1.00 87.19 86 ALA A O 1
ATOM 707 N N . GLU A 1 87 ? 9.047 -10.664 2.076 1.00 89.50 87 GLU A N 1
ATOM 708 C CA . GLU A 1 87 ? 8.492 -11.956 2.497 1.00 89.50 87 GLU A CA 1
ATOM 709 C C . GLU A 1 87 ? 7.082 -12.214 1.942 1.00 89.50 87 GLU A C 1
ATOM 711 O O . GLU A 1 87 ? 6.639 -13.362 1.903 1.00 89.50 87 GLU A O 1
ATOM 716 N N . MET A 1 88 ? 6.395 -11.174 1.463 1.00 87.69 88 MET A N 1
ATOM 717 C CA . MET A 1 88 ? 5.046 -11.269 0.905 1.00 87.69 88 MET A CA 1
ATOM 718 C C . MET A 1 88 ? 5.060 -11.546 -0.601 1.00 87.69 88 MET A C 1
ATOM 720 O O . MET A 1 88 ? 5.863 -11.000 -1.360 1.00 87.69 88 MET A O 1
ATOM 724 N N . ALA A 1 89 ? 4.101 -12.348 -1.067 1.00 84.44 89 ALA A N 1
ATOM 725 C CA . ALA A 1 89 ? 3.945 -12.664 -2.488 1.00 84.44 89 ALA A CA 1
ATOM 726 C C . ALA A 1 89 ? 2.546 -12.338 -3.030 1.00 84.44 89 ALA A C 1
ATOM 728 O O . ALA A 1 89 ? 2.371 -12.216 -4.250 1.00 84.44 89 ALA A O 1
ATOM 729 N N . GLN A 1 90 ? 1.542 -12.220 -2.157 1.00 87.31 90 GLN A N 1
ATOM 730 C CA . GLN A 1 90 ? 0.151 -11.999 -2.548 1.00 87.31 90 GLN A CA 1
ATOM 731 C C . GLN A 1 90 ? -0.403 -10.658 -2.041 1.00 87.31 90 GLN A C 1
ATOM 733 O O . GLN A 1 90 ? -0.103 -10.252 -0.920 1.00 87.31 90 GLN A O 1
ATOM 738 N N . PRO A 1 91 ? -1.285 -9.994 -2.822 1.00 89.06 91 PRO A N 1
ATOM 739 C CA . PRO A 1 91 ? -1.990 -8.784 -2.386 1.00 89.06 91 PRO A CA 1
ATOM 740 C C . PRO A 1 91 ? -2.707 -8.951 -1.051 1.00 89.06 91 PRO A C 1
ATOM 742 O O . PRO A 1 91 ? -2.762 -8.017 -0.262 1.00 89.06 91 PRO A O 1
ATOM 745 N N . GLN A 1 92 ? -3.266 -10.140 -0.823 1.00 90.25 92 GLN A N 1
ATOM 746 C CA . GLN A 1 92 ? -4.039 -10.443 0.370 1.00 90.25 92 GLN A CA 1
ATOM 747 C C . GLN A 1 92 ? -3.193 -10.295 1.643 1.00 90.25 92 GLN A C 1
ATOM 749 O O . GLN A 1 92 ? -3.641 -9.660 2.586 1.00 90.25 92 GLN A O 1
ATOM 754 N N . GLU A 1 93 ? -1.943 -10.769 1.632 1.00 92.00 93 GLU A N 1
ATOM 755 C CA . GLU A 1 93 ? -1.025 -10.657 2.777 1.00 92.00 93 GLU A CA 1
ATOM 756 C C . GLU A 1 93 ? -0.745 -9.192 3.133 1.00 92.00 93 GLU A C 1
ATOM 758 O O . GLU A 1 93 ? -0.774 -8.813 4.303 1.00 92.00 93 GLU A O 1
ATOM 763 N N . LEU A 1 94 ? -0.552 -8.353 2.110 1.00 90.81 94 LEU A N 1
ATOM 764 C CA . LEU A 1 94 ? -0.381 -6.914 2.282 1.00 90.81 94 LEU A CA 1
ATOM 765 C C . LEU A 1 94 ? -1.636 -6.275 2.889 1.00 90.81 94 LEU A C 1
ATOM 767 O O . LEU A 1 94 ? -1.526 -5.480 3.816 1.00 90.81 94 LEU A O 1
ATOM 771 N N . ILE A 1 95 ? -2.821 -6.623 2.385 1.00 91.19 95 ILE A N 1
ATOM 772 C CA . ILE A 1 95 ? -4.103 -6.098 2.876 1.00 91.19 95 ILE A CA 1
ATOM 773 C C . ILE A 1 95 ? -4.332 -6.490 4.339 1.00 91.19 95 ILE A C 1
ATOM 775 O O . ILE A 1 95 ? -4.671 -5.635 5.158 1.00 91.19 95 ILE A O 1
ATOM 779 N N . ASP A 1 96 ? -4.125 -7.762 4.678 1.00 91.38 96 ASP A N 1
ATOM 780 C CA . ASP A 1 96 ? -4.281 -8.270 6.041 1.00 91.38 96 ASP A CA 1
ATOM 781 C C . ASP A 1 96 ? -3.304 -7.589 7.006 1.00 91.38 96 ASP A C 1
ATOM 783 O O . ASP A 1 96 ? -3.696 -7.193 8.106 1.00 91.38 96 ASP A O 1
ATOM 787 N N . LEU A 1 97 ? -2.054 -7.372 6.583 1.00 91.31 97 LEU A N 1
ATOM 788 C CA . LEU A 1 97 ? -1.068 -6.672 7.401 1.00 91.31 97 LEU A CA 1
ATOM 789 C C . LEU A 1 97 ? -1.432 -5.197 7.604 1.00 91.31 97 LEU A C 1
ATOM 791 O O . LEU A 1 97 ? -1.329 -4.699 8.723 1.00 91.31 97 LEU A O 1
ATOM 795 N N . ILE A 1 98 ? -1.890 -4.507 6.554 1.00 90.62 98 ILE A N 1
ATOM 796 C CA . ILE A 1 98 ? -2.350 -3.116 6.655 1.00 90.62 98 ILE A CA 1
ATOM 797 C C . ILE A 1 98 ? -3.521 -3.026 7.640 1.00 90.62 98 ILE A C 1
ATOM 799 O O . ILE A 1 98 ? -3.450 -2.248 8.586 1.00 90.62 98 ILE A O 1
ATOM 803 N N . ASN A 1 99 ? -4.551 -3.860 7.488 1.00 88.69 99 ASN A N 1
ATOM 804 C CA . ASN A 1 99 ? -5.715 -3.859 8.383 1.00 88.69 99 ASN A CA 1
ATOM 805 C C . ASN A 1 99 ? -5.363 -4.240 9.830 1.00 88.69 99 ASN A C 1
ATOM 807 O O . ASN A 1 99 ? -6.018 -3.789 10.762 1.00 88.69 99 ASN A O 1
ATOM 811 N N . GLY A 1 100 ? -4.345 -5.080 10.033 1.00 88.62 100 GLY A N 1
ATOM 812 C CA . GLY A 1 100 ? -3.873 -5.446 11.369 1.00 88.62 100 GLY A CA 1
ATOM 813 C C . GLY A 1 100 ? -3.055 -4.354 12.064 1.00 88.62 100 GLY A C 1
ATOM 814 O O . GLY A 1 100 ? -2.898 -4.401 13.284 1.00 88.62 100 GLY A O 1
ATOM 815 N N . ARG A 1 101 ? -2.503 -3.395 11.308 1.00 87.44 101 ARG A N 1
ATOM 816 C CA . ARG A 1 101 ? -1.644 -2.316 11.827 1.00 87.44 101 ARG A CA 1
ATOM 817 C C . ARG A 1 101 ? -2.362 -0.973 11.901 1.00 87.44 101 ARG A C 1
ATOM 819 O O . ARG A 1 101 ? -2.124 -0.231 12.849 1.00 87.44 101 ARG A O 1
ATOM 826 N N . ILE A 1 102 ? -3.232 -0.678 10.938 1.00 80.81 102 ILE A N 1
ATOM 827 C CA . ILE A 1 102 ? -4.096 0.496 10.988 1.00 80.81 102 ILE A CA 1
ATOM 828 C C . ILE A 1 102 ? -5.192 0.208 12.017 1.00 80.81 102 ILE A C 1
ATOM 830 O O . ILE A 1 102 ? -6.003 -0.699 11.843 1.00 80.81 102 ILE A O 1
ATOM 834 N N . LEU A 1 103 ? -5.183 0.943 13.130 1.00 58.53 103 LEU A N 1
ATOM 835 C CA . LEU A 1 103 ? -6.222 0.810 14.149 1.00 58.53 103 LEU A CA 1
ATOM 836 C C . LEU A 1 103 ? -7.582 1.214 13.555 1.00 58.53 103 LEU A C 1
ATOM 838 O O . LEU A 1 103 ? -7.637 2.199 12.814 1.00 58.53 103 LEU A O 1
ATOM 842 N N . PRO A 1 104 ? -8.686 0.521 13.898 1.00 53.88 104 PRO A N 1
ATOM 843 C CA . PRO A 1 104 ? -10.010 1.048 13.609 1.00 53.88 104 PRO A CA 1
ATOM 844 C C . PRO A 1 104 ? -10.150 2.377 14.359 1.00 53.88 104 PRO A C 1
ATOM 846 O O . PRO A 1 104 ? -10.042 2.407 15.589 1.00 53.88 104 PRO A O 1
ATOM 849 N N . GLY A 1 105 ? -10.292 3.465 13.601 1.00 48.06 105 GLY A N 1
ATOM 850 C CA . GLY A 1 105 ? -10.627 4.785 14.135 1.00 48.06 105 GLY A CA 1
ATOM 851 C C . GLY A 1 105 ? -11.995 4.793 14.799 1.00 48.06 105 GLY A C 1
ATOM 852 O O . GLY A 1 105 ? -12.897 4.083 14.300 1.00 48.06 105 GLY A O 1
#

Secondary structure (DSSP, 8-state):
----SSSS----S---HHHHHHB-SSSB-HHHHHHHHH-SSPP----HHHHHHHS-SS----PPSS-EEEEETTEEEEEE-HHHHHH--SHHHHHHHHHHHS---

Organism: NCBI:txid930804

Sequence (105 aa):
MLDSAHKAISPSTYDCALCSITHGVFSEREQWKAYRESSEHEFLFLHRDEFQRQFRSKWLPKFSFPIVLEAGSEGLQVLISNEELAEMAQPQELIDLINGRILPG

Foldseek 3Di:
DDPDDPPPDPPDDDPALVCLAQDDPPGGDPVLVVLQVPDPDDDDDDDPVRCCVVVVPPPPDPADPPFDWDQDPVGTDGQDHSVNSVPDRYNVSVSVSNPVRDDDD

pLDDT: mean 76.91, std 15.68, range [36.91, 92.0]

Radius of gyration: 14.93 Å; chains: 1; bounding box: 31×34×42 Å